Protein AF-A0A6A8MCX0-F1 (afdb_monomer_lite)

Radius of gyration: 24.56 Å; chains: 1; bounding box: 51×31×64 Å

pLDDT: mean 79.95, std 13.68, range [41.78, 96.69]

Organism: NCBI:txid2606709

Secondary structure (DSSP, 8-state):
-----EEES-GGGHHHHHHTTEEEEE-SS-EEEEESSSEEEEEEEEEEEEEETTEEEEEEEEEEE-----S-S---HHHHHHHHHHHHH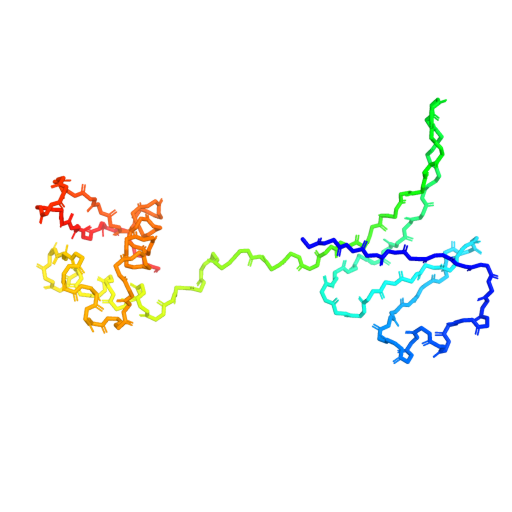S-EEHHHHHHHHT--HHHHHHHHHHHHHTTSEEEESSGGG-EEEE-S---

Foldseek 3Di:
DDWDKDKDPDPVCQVVLVVVQWDWDDPPRIIIITHVPQKFFDPDWDWDWDDDPVDIDIDIPRIGGNPPPPPPPPQDPLNVVLLVVQVVPQKADLVRSCVVVVDDSVVSVVSVVVCVVVVQWDWDDDDPPIMIGGDPDDD

InterPro domains:
  IPR036388 Winged helix-like DNA-binding domain superfamily [G3DSA:1.10.10.10] (74-133)

Structure (mmCIF, N/CA/C/O backbone):
data_AF-A0A6A8MCX0-F1
#
_entry.id   AF-A0A6A8MCX0-F1
#
loop_
_atom_site.group_PDB
_atom_site.id
_atom_site.type_symbol
_atom_site.label_atom_id
_atom_site.label_alt_id
_atom_site.label_comp_id
_atom_site.label_asym_id
_atom_site.label_entity_id
_atom_site.label_seq_id
_atom_site.pdbx_PDB_ins_code
_atom_site.Cartn_x
_atom_site.Cartn_y
_atom_site.Cartn_z
_atom_site.occupancy
_atom_site.B_iso_or_equiv
_atom_site.auth_seq_id
_atom_site.auth_comp_id
_atom_site.auth_asym_id
_atom_site.auth_atom_id
_atom_site.pdbx_PDB_model_num
ATOM 1 N N . MET A 1 1 ? 6.451 2.621 -12.564 1.00 45.50 1 MET A N 1
ATOM 2 C CA . MET A 1 1 ? 7.901 2.399 -12.727 1.00 45.50 1 MET A CA 1
ATOM 3 C C . MET A 1 1 ? 8.111 2.220 -14.214 1.00 45.50 1 MET A C 1
ATOM 5 O O . MET A 1 1 ? 7.511 1.311 -14.771 1.00 45.50 1 MET A O 1
ATOM 9 N N . GLU A 1 2 ? 8.811 3.152 -14.845 1.00 42.56 2 GLU A N 1
ATOM 10 C CA . GLU A 1 2 ? 9.117 3.124 -16.277 1.00 42.56 2 GLU A CA 1
ATOM 11 C C . GLU A 1 2 ? 10.391 2.290 -16.479 1.00 42.56 2 GLU A C 1
ATOM 13 O O . GLU A 1 2 ? 11.295 2.355 -15.644 1.00 42.56 2 GLU A O 1
ATOM 18 N N . ILE A 1 3 ? 10.432 1.441 -17.509 1.00 53.78 3 ILE A N 1
ATOM 19 C CA . ILE A 1 3 ? 11.601 0.607 -17.819 1.00 53.78 3 ILE A CA 1
ATOM 20 C C . ILE A 1 3 ? 12.168 1.092 -19.140 1.00 53.78 3 ILE A C 1
ATOM 22 O O . ILE A 1 3 ? 11.483 1.052 -20.158 1.00 53.78 3 ILE A O 1
ATOM 26 N N . SER A 1 4 ? 13.430 1.498 -19.126 1.00 56.25 4 SER A N 1
ATOM 27 C CA . SER A 1 4 ? 14.182 1.752 -20.347 1.00 56.25 4 SER A CA 1
ATOM 28 C C . SER A 1 4 ? 14.697 0.426 -20.908 1.00 56.25 4 SER A C 1
ATOM 30 O O . SER A 1 4 ? 15.425 -0.295 -20.224 1.00 56.25 4 SER A O 1
ATOM 32 N N . VAL A 1 5 ? 14.312 0.113 -22.145 1.00 59.44 5 VAL A N 1
ATOM 33 C CA . VAL A 1 5 ? 14.862 -0.998 -22.936 1.00 59.44 5 VAL A CA 1
ATOM 34 C C . VAL A 1 5 ? 15.624 -0.390 -24.109 1.00 59.44 5 VAL A C 1
ATOM 36 O O . VAL A 1 5 ? 15.108 0.506 -24.776 1.00 59.44 5 VAL A O 1
ATOM 39 N N . GLY A 1 6 ? 16.862 -0.832 -24.320 1.00 58.94 6 GLY A N 1
ATOM 40 C CA . GLY A 1 6 ? 17.734 -0.346 -25.392 1.00 58.94 6 GLY A CA 1
ATOM 41 C C . GLY A 1 6 ? 18.124 -1.467 -26.351 1.00 58.94 6 GLY A C 1
ATOM 42 O O . GLY A 1 6 ? 18.199 -2.625 -25.941 1.00 58.94 6 GLY A O 1
ATOM 43 N N . PHE A 1 7 ? 18.399 -1.102 -27.604 1.00 59.25 7 PHE A N 1
ATOM 44 C CA . PHE A 1 7 ? 18.830 -2.013 -28.666 1.00 59.25 7 PHE A CA 1
ATOM 45 C C . PHE A 1 7 ? 20.106 -1.501 -29.316 1.00 59.25 7 PHE A C 1
ATOM 47 O O . PHE A 1 7 ? 20.275 -0.294 -29.510 1.00 59.25 7 PHE A O 1
ATOM 54 N N . THR A 1 8 ? 21.005 -2.414 -29.670 1.00 59.19 8 THR A N 1
ATOM 55 C CA . THR A 1 8 ? 22.128 -2.101 -30.551 1.00 59.19 8 THR A CA 1
ATOM 56 C C . THR A 1 8 ? 22.517 -3.324 -31.367 1.00 59.19 8 THR A C 1
ATOM 58 O O . THR A 1 8 ? 22.515 -4.435 -30.854 1.00 59.19 8 THR A O 1
ATOM 61 N N . ASP A 1 9 ? 22.918 -3.102 -32.616 1.00 56.97 9 ASP A N 1
ATOM 62 C CA . ASP A 1 9 ? 23.449 -4.165 -33.485 1.00 56.97 9 ASP A CA 1
ATOM 63 C C . ASP A 1 9 ? 24.947 -4.429 -33.236 1.00 56.97 9 ASP A C 1
ATOM 65 O O . ASP A 1 9 ? 25.576 -5.236 -33.911 1.00 56.97 9 ASP A O 1
ATOM 69 N N . LYS A 1 10 ? 25.556 -3.713 -32.279 1.00 60.03 10 LYS A N 1
ATOM 70 C CA . LYS A 1 10 ? 26.981 -3.820 -31.955 1.00 60.03 10 LYS A CA 1
ATOM 71 C C . LYS A 1 10 ? 27.164 -4.611 -30.667 1.00 60.03 10 LYS A C 1
ATOM 73 O O . LYS A 1 10 ? 26.956 -4.070 -29.580 1.00 60.03 10 LYS A O 1
ATOM 78 N N . GLU A 1 11 ? 27.664 -5.839 -30.790 1.00 58.94 11 GLU A N 1
ATOM 79 C CA . GLU A 1 11 ? 28.088 -6.672 -29.651 1.00 58.94 11 GLU A CA 1
ATOM 80 C C . GLU A 1 11 ? 29.085 -5.952 -28.732 1.00 58.94 11 GLU A C 1
ATOM 82 O O . GLU A 1 11 ? 29.078 -6.170 -27.527 1.00 58.94 11 GLU A O 1
ATOM 87 N N . THR A 1 12 ? 29.865 -5.004 -29.263 1.00 56.16 12 THR A N 1
ATOM 88 C CA . THR A 1 12 ? 30.897 -4.234 -28.544 1.00 56.16 12 THR A CA 1
ATOM 89 C C . THR A 1 12 ? 30.391 -3.481 -27.302 1.00 56.16 12 THR A C 1
ATOM 91 O O . THR A 1 12 ? 31.195 -3.067 -26.474 1.00 56.16 12 THR A O 1
ATOM 94 N N . LYS A 1 13 ? 29.076 -3.274 -27.144 1.00 64.12 13 LYS A N 1
ATOM 95 C CA . LYS A 1 13 ? 28.497 -2.580 -25.978 1.00 64.12 13 LYS A CA 1
ATOM 96 C C . LYS A 1 13 ? 28.038 -3.512 -24.851 1.00 64.12 13 LYS A C 1
ATOM 98 O O . LYS A 1 13 ? 27.613 -3.006 -23.812 1.00 64.12 13 LYS A O 1
ATOM 103 N N . SER A 1 14 ? 28.103 -4.836 -25.018 1.00 64.31 14 SER A N 1
ATOM 104 C CA . SER A 1 14 ? 27.625 -5.799 -24.012 1.00 64.31 14 SER A CA 1
ATOM 105 C C . SER A 1 14 ? 28.353 -5.660 -22.673 1.00 64.31 14 SER A C 1
ATOM 107 O O . SER A 1 14 ? 27.710 -5.403 -21.656 1.00 64.31 14 SER A O 1
ATOM 109 N N . GLU A 1 15 ? 29.687 -5.689 -22.684 1.00 71.88 15 GLU A N 1
ATOM 110 C CA . GLU A 1 15 ? 30.525 -5.594 -21.479 1.00 71.88 15 GLU A CA 1
ATOM 111 C C . GLU A 1 15 ? 30.374 -4.256 -20.732 1.00 71.88 15 GLU A C 1
ATOM 113 O O . GLU A 1 15 ? 30.508 -4.173 -19.506 1.00 71.88 15 GLU A O 1
ATOM 118 N N . GLU A 1 16 ? 30.107 -3.171 -21.463 1.00 77.94 16 GLU A N 1
ATOM 119 C CA . GLU A 1 16 ? 29.879 -1.848 -20.878 1.00 77.94 16 GLU A CA 1
ATOM 120 C C . GLU A 1 16 ? 28.525 -1.792 -20.156 1.00 77.94 16 GLU A C 1
ATOM 122 O O . GLU A 1 16 ? 28.410 -1.247 -19.054 1.00 77.94 16 GLU A O 1
ATOM 127 N N . MET A 1 17 ? 27.493 -2.374 -20.768 1.00 75.19 17 MET A N 1
ATOM 128 C CA . MET A 1 17 ? 26.143 -2.405 -20.210 1.00 75.19 17 MET A CA 1
ATOM 129 C C . MET A 1 17 ? 26.049 -3.353 -19.011 1.00 75.19 17 MET A C 1
ATOM 131 O O . MET A 1 17 ? 25.397 -3.015 -18.020 1.00 75.19 17 MET A O 1
ATOM 135 N N . GLU A 1 18 ? 26.775 -4.470 -19.035 1.00 78.38 18 GLU A N 1
ATOM 136 C CA . GLU A 1 18 ? 26.929 -5.355 -17.876 1.00 78.38 18 GLU A CA 1
ATOM 137 C C . GLU A 1 18 ? 27.541 -4.623 -16.678 1.00 78.38 18 GLU A C 1
ATOM 139 O O . GLU A 1 18 ? 26.996 -4.683 -15.572 1.00 78.38 18 GLU A O 1
ATOM 144 N N . ARG A 1 19 ? 28.604 -3.831 -16.893 1.00 82.00 19 ARG A N 1
ATOM 145 C CA . ARG A 1 19 ? 29.195 -2.985 -15.836 1.00 82.00 19 ARG A CA 1
ATOM 146 C C . ARG A 1 19 ? 28.213 -1.958 -15.274 1.00 82.00 19 ARG A C 1
ATOM 148 O O . ARG A 1 19 ? 28.279 -1.629 -14.091 1.00 82.00 19 ARG A O 1
ATOM 155 N N . LYS A 1 20 ? 27.278 -1.476 -16.094 1.00 80.69 20 LYS A N 1
ATOM 156 C CA . LYS A 1 20 ? 26.184 -0.577 -15.684 1.00 80.69 20 LYS A CA 1
ATOM 157 C C . LYS A 1 20 ? 25.016 -1.309 -15.007 1.00 80.69 20 LYS A C 1
ATOM 159 O O . LYS A 1 20 ? 24.057 -0.663 -14.587 1.00 80.69 20 LYS A O 1
ATOM 164 N N . GLY A 1 21 ? 25.090 -2.633 -14.867 1.00 81.50 21 GLY A N 1
ATOM 165 C CA . GLY A 1 21 ? 24.083 -3.453 -14.200 1.00 81.50 21 GLY A CA 1
ATOM 166 C C . GLY A 1 21 ? 22.908 -3.847 -15.092 1.00 81.50 21 GLY A C 1
ATOM 167 O O . GLY A 1 21 ? 21.821 -4.112 -14.569 1.00 81.50 21 GLY A O 1
ATOM 168 N N . TYR A 1 22 ? 23.099 -3.877 -16.409 1.00 82.25 22 TYR A N 1
ATOM 169 C CA . TYR A 1 22 ? 22.129 -4.398 -17.368 1.00 82.25 22 TYR A CA 1
ATOM 170 C C . TYR A 1 22 ? 22.433 -5.861 -17.696 1.00 82.25 22 TYR A C 1
ATOM 172 O 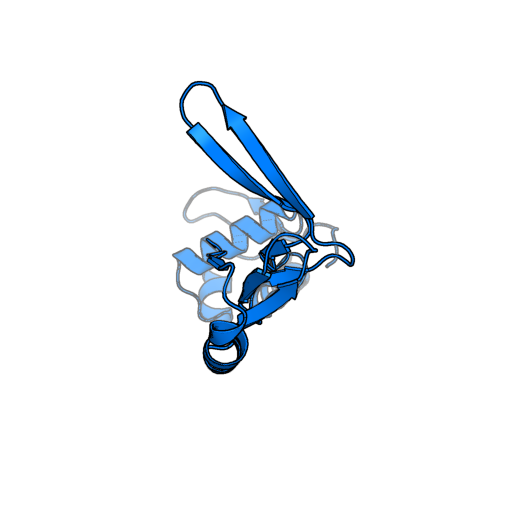O . TYR A 1 22 ? 23.584 -6.280 -17.733 1.00 82.25 22 TYR A O 1
ATOM 180 N N . LEU A 1 23 ? 21.378 -6.632 -17.925 1.00 82.38 23 LEU A N 1
ATOM 181 C CA . LEU A 1 23 ? 21.430 -7.951 -18.537 1.00 82.38 23 LEU A CA 1
ATOM 182 C C . LEU A 1 23 ? 21.083 -7.809 -20.015 1.00 82.38 23 LEU A C 1
ATOM 184 O O . LEU A 1 23 ? 20.423 -6.841 -20.410 1.00 82.38 23 LEU A O 1
ATOM 188 N N . TRP A 1 24 ? 21.511 -8.776 -20.816 1.00 82.12 24 TRP A N 1
ATOM 189 C CA . TRP A 1 24 ? 21.232 -8.776 -22.240 1.00 82.12 24 TRP A CA 1
ATOM 190 C C . TRP A 1 24 ? 20.944 -10.173 -22.775 1.00 82.12 24 TRP A C 1
ATOM 192 O O . TRP A 1 24 ? 21.303 -11.178 -22.162 1.00 82.12 24 TRP A O 1
ATOM 202 N N . MET A 1 25 ? 20.269 -10.221 -23.922 1.00 80.56 25 MET A N 1
ATOM 203 C CA . MET A 1 25 ? 20.023 -11.450 -24.671 1.00 80.56 25 MET A CA 1
ATOM 204 C C . MET A 1 25 ? 20.050 -11.170 -26.168 1.00 80.56 25 MET A C 1
ATOM 206 O O . MET A 1 25 ? 19.533 -10.148 -26.625 1.00 80.56 25 MET A O 1
ATOM 210 N N . ASN A 1 26 ? 20.636 -12.098 -26.921 1.00 79.69 26 ASN A N 1
ATOM 211 C CA . ASN A 1 26 ? 20.576 -12.100 -28.373 1.00 79.69 26 ASN A CA 1
ATOM 212 C C . ASN A 1 26 ? 19.300 -12.830 -28.829 1.00 79.69 26 ASN A C 1
ATOM 214 O O . ASN A 1 26 ? 19.059 -13.968 -28.432 1.00 79.69 26 ASN A O 1
ATOM 218 N N . THR A 1 27 ? 18.478 -12.155 -29.630 1.00 71.06 27 THR A N 1
ATOM 219 C CA . THR A 1 27 ? 17.222 -12.690 -30.192 1.00 71.06 27 THR A CA 1
ATOM 220 C C . THR A 1 27 ? 17.373 -13.203 -31.630 1.00 71.06 27 THR A C 1
ATOM 222 O O . THR A 1 27 ? 16.379 -13.515 -32.274 1.00 71.06 27 THR A O 1
ATOM 225 N N . GLY A 1 28 ? 18.607 -13.306 -32.129 1.00 73.62 28 GLY A N 1
ATOM 226 C CA . GLY A 1 28 ? 18.949 -13.616 -33.516 1.00 73.62 28 GLY A CA 1
ATOM 227 C C . GLY A 1 28 ? 19.231 -12.337 -34.296 1.00 73.62 28 GLY A C 1
ATOM 228 O O . GLY A 1 28 ? 20.367 -12.099 -34.695 1.00 73.62 28 GLY A O 1
ATOM 229 N N . ASP A 1 29 ? 18.212 -11.487 -34.427 1.00 67.44 29 ASP A N 1
ATOM 230 C CA . ASP A 1 29 ? 18.303 -10.254 -35.219 1.00 67.44 29 ASP A CA 1
ATOM 231 C C . ASP A 1 29 ? 18.768 -9.040 -34.398 1.00 67.44 29 ASP A C 1
ATOM 233 O O . ASP A 1 29 ? 19.310 -8.083 -34.948 1.00 67.44 29 ASP A O 1
ATOM 237 N N . HIS A 1 30 ? 18.579 -9.067 -33.071 1.00 69.88 30 HIS A N 1
ATOM 238 C CA . HIS A 1 30 ? 18.865 -7.927 -32.194 1.00 69.88 30 HIS A CA 1
ATOM 239 C C . HIS A 1 30 ? 19.408 -8.334 -30.817 1.00 69.88 30 HIS A C 1
ATOM 241 O O . HIS A 1 30 ? 18.992 -9.344 -30.232 1.00 69.88 30 HIS A O 1
ATOM 247 N N . LEU A 1 31 ? 20.265 -7.477 -30.248 1.00 75.88 31 LEU A N 1
ATOM 248 C CA . LEU A 1 31 ? 20.655 -7.519 -28.835 1.00 75.88 31 LEU A CA 1
ATOM 249 C C . LEU A 1 31 ? 19.702 -6.658 -28.001 1.00 75.88 31 LEU A C 1
ATOM 251 O O . LEU A 1 31 ? 19.589 -5.447 -28.211 1.00 75.88 31 LEU A O 1
ATOM 255 N N . VAL A 1 32 ? 19.040 -7.286 -27.030 1.00 80.06 32 VAL A N 1
ATOM 256 C CA . VAL A 1 32 ? 18.084 -6.636 -26.123 1.00 80.06 32 VAL A CA 1
ATOM 257 C C . VAL A 1 32 ? 18.726 -6.445 -24.759 1.00 80.06 32 VAL A C 1
ATOM 259 O O . VAL A 1 32 ? 19.193 -7.421 -24.182 1.00 80.06 32 VAL A O 1
ATOM 262 N N . TYR A 1 33 ? 18.697 -5.222 -24.219 1.00 83.19 33 TYR A N 1
ATOM 263 C CA . TYR A 1 33 ? 19.249 -4.893 -22.898 1.00 83.19 33 TYR A CA 1
ATOM 264 C C . TYR A 1 33 ? 18.158 -4.458 -21.919 1.00 83.19 33 TYR A C 1
ATOM 266 O O . TYR A 1 33 ? 17.305 -3.635 -22.257 1.00 83.19 33 TYR A O 1
ATOM 274 N N . TRP A 1 34 ? 18.219 -4.933 -20.674 1.00 85.25 34 TRP A N 1
ATOM 275 C CA . TRP A 1 34 ? 17.315 -4.514 -19.596 1.00 85.25 34 TRP A CA 1
ATOM 276 C C . TRP A 1 34 ? 18.034 -4.460 -18.242 1.00 85.25 34 TRP A C 1
ATOM 278 O O . TRP A 1 34 ? 19.040 -5.139 -18.047 1.00 85.25 34 TRP A O 1
ATOM 288 N N . PRO A 1 35 ? 17.557 -3.669 -17.269 1.00 84.31 35 PRO A N 1
ATOM 289 C CA . PRO A 1 35 ? 18.216 -3.585 -15.971 1.00 84.31 35 PRO A CA 1
ATOM 290 C C . PRO A 1 35 ? 18.107 -4.908 -15.196 1.00 84.31 35 PRO A C 1
ATOM 292 O O . PRO A 1 35 ? 17.032 -5.496 -15.083 1.00 84.31 35 PRO A O 1
ATOM 295 N N . SER A 1 36 ? 19.211 -5.344 -14.582 1.00 81.31 36 SER A N 1
ATOM 296 C CA . SER A 1 36 ? 19.278 -6.567 -13.755 1.00 81.31 36 SER A CA 1
ATOM 297 C C . SER A 1 36 ? 18.365 -6.535 -12.524 1.00 81.31 36 SER A C 1
ATOM 299 O O . SER A 1 36 ? 18.019 -7.572 -11.955 1.00 81.31 36 SER A O 1
ATOM 301 N N . LYS A 1 37 ? 17.962 -5.337 -12.085 1.00 80.38 37 LYS A N 1
ATOM 302 C CA . LYS A 1 37 ? 17.112 -5.111 -10.913 1.00 80.38 37 LYS A CA 1
ATOM 303 C C . LYS A 1 37 ? 15.779 -4.504 -11.326 1.00 80.38 37 LYS A C 1
ATOM 305 O O . LYS A 1 37 ? 15.710 -3.642 -12.191 1.00 80.38 37 LYS A O 1
ATOM 310 N N . GLY A 1 38 ? 14.718 -4.895 -10.620 1.00 75.94 38 GLY A N 1
ATOM 311 C CA . GLY A 1 38 ? 13.391 -4.301 -10.814 1.00 75.94 38 GLY A CA 1
ATOM 312 C C . GLY A 1 38 ? 12.648 -4.814 -12.048 1.00 75.94 38 GLY A C 1
ATOM 313 O O . GLY A 1 38 ? 11.641 -4.224 -12.424 1.00 75.94 38 GLY A O 1
ATOM 314 N N . VAL A 1 39 ? 13.099 -5.927 -12.629 1.00 81.56 39 VAL A N 1
ATOM 315 C CA . VAL A 1 39 ? 12.520 -6.572 -13.812 1.00 81.56 39 VAL A CA 1
ATOM 316 C C . VAL A 1 39 ? 12.305 -8.063 -13.529 1.00 81.56 39 VAL A C 1
ATOM 318 O O . VAL A 1 39 ? 13.019 -8.657 -12.720 1.00 81.56 39 VAL A O 1
ATOM 321 N N . VAL A 1 40 ? 11.275 -8.646 -14.138 1.00 82.38 40 VAL A N 1
ATOM 322 C CA . VAL A 1 40 ? 11.022 -10.090 -14.197 1.00 82.38 40 VAL A CA 1
ATOM 323 C C . VAL A 1 40 ? 11.036 -10.488 -15.663 1.00 82.38 40 VAL A C 1
ATOM 325 O O . VAL A 1 40 ? 10.348 -9.866 -16.475 1.00 82.38 40 VAL A O 1
ATOM 328 N N . THR A 1 41 ? 11.817 -11.512 -15.983 1.00 82.44 41 THR A N 1
ATOM 329 C CA . THR A 1 41 ? 11.930 -12.058 -17.333 1.00 82.44 41 THR A CA 1
ATOM 330 C C . THR A 1 41 ? 11.199 -13.393 -17.430 1.00 82.44 41 THR A C 1
ATOM 332 O O . THR A 1 41 ? 11.230 -14.205 -16.503 1.00 82.44 41 THR A O 1
ATOM 335 N N . GLU A 1 42 ? 10.518 -13.611 -18.546 1.00 80.44 42 GLU A N 1
ATOM 336 C CA . GLU A 1 42 ? 9.988 -14.915 -18.945 1.00 80.44 42 GLU A CA 1
ATOM 337 C C . GLU A 1 42 ? 11.098 -15.734 -19.628 1.00 80.44 42 GLU A C 1
ATOM 339 O O . GLU A 1 42 ? 12.177 -15.214 -19.908 1.00 80.44 42 GLU A O 1
ATOM 344 N N . LYS A 1 43 ? 10.868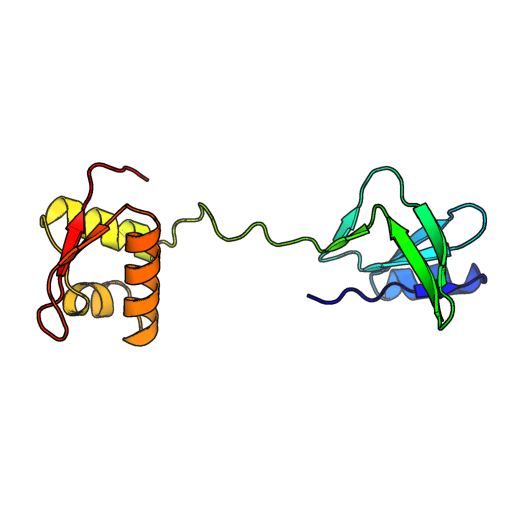 -17.036 -19.851 1.00 73.06 43 LYS A N 1
ATOM 345 C CA . LYS A 1 43 ? 11.872 -17.920 -20.477 1.00 73.06 43 LYS A CA 1
ATOM 346 C C . LYS A 1 43 ? 12.184 -17.540 -21.925 1.00 73.06 43 LYS A C 1
ATOM 348 O O . LYS A 1 43 ? 13.260 -17.864 -22.409 1.00 73.06 43 LYS A O 1
ATOM 353 N N . GLU A 1 44 ? 11.244 -16.881 -22.591 1.00 79.88 44 GLU A N 1
ATOM 354 C CA . GLU A 1 44 ? 11.355 -16.474 -23.983 1.00 79.88 44 GLU A CA 1
ATOM 355 C C . GLU A 1 44 ? 11.101 -14.967 -24.074 1.00 79.88 44 GLU A C 1
ATOM 357 O O . GLU A 1 44 ? 10.075 -14.468 -23.604 1.00 79.88 44 GLU A O 1
ATOM 362 N N . ILE A 1 45 ? 12.063 -14.237 -24.638 1.00 80.31 45 ILE A N 1
ATOM 363 C CA . ILE A 1 45 ? 11.959 -12.797 -24.891 1.00 80.31 45 ILE A CA 1
ATOM 364 C C . ILE A 1 45 ? 11.866 -12.617 -26.403 1.00 80.31 45 ILE A C 1
ATOM 366 O O . ILE A 1 45 ? 12.703 -13.129 -27.141 1.00 80.31 45 ILE A O 1
ATOM 370 N N . GLN A 1 46 ? 10.848 -11.885 -26.854 1.00 78.94 46 GLN A N 1
ATOM 371 C CA . GLN A 1 46 ? 10.565 -11.669 -28.274 1.00 78.94 46 GLN A CA 1
ATOM 372 C C . GLN A 1 46 ? 10.504 -10.177 -28.581 1.00 78.94 46 GLN A C 1
ATOM 374 O O . GLN A 1 46 ? 9.910 -9.406 -27.822 1.00 78.94 46 GLN A O 1
ATOM 379 N N . VAL A 1 47 ? 11.060 -9.780 -29.721 1.00 78.44 47 VAL A N 1
ATOM 380 C CA . VAL A 1 47 ? 11.020 -8.406 -30.228 1.00 78.44 47 VAL A CA 1
ATOM 381 C C . VAL A 1 47 ? 10.138 -8.401 -31.466 1.00 78.44 47 VAL A C 1
ATOM 383 O O . VAL A 1 47 ? 10.453 -9.053 -32.452 1.00 78.44 47 VAL A O 1
ATOM 386 N N . ASN A 1 48 ? 9.009 -7.699 -31.405 1.00 79.62 48 ASN A N 1
ATOM 387 C CA . ASN A 1 48 ? 8.093 -7.572 -32.535 1.00 79.62 48 ASN A CA 1
ATOM 388 C C . ASN A 1 48 ? 8.173 -6.162 -33.100 1.00 79.62 48 ASN A C 1
ATOM 390 O O . ASN A 1 48 ? 8.144 -5.199 -32.336 1.00 79.62 48 ASN A O 1
ATOM 394 N N . TYR A 1 49 ? 8.214 -6.037 -34.421 1.00 74.88 49 TYR A N 1
ATOM 395 C CA . TYR A 1 49 ? 8.102 -4.746 -35.084 1.00 74.88 49 TYR A CA 1
ATOM 396 C C . TYR A 1 49 ? 6.635 -4.475 -35.426 1.00 74.88 49 TYR A C 1
ATOM 398 O O . TYR A 1 49 ? 6.006 -5.240 -36.154 1.00 74.88 49 TYR A O 1
ATOM 406 N N . GLU A 1 50 ? 6.072 -3.400 -34.883 1.00 78.94 50 GLU A N 1
ATOM 407 C CA . GLU A 1 50 ? 4.718 -2.948 -35.186 1.00 78.94 50 GLU A CA 1
ATOM 408 C C . GLU A 1 50 ? 4.780 -1.673 -36.025 1.00 78.94 50 GLU A C 1
ATOM 410 O O . GLU A 1 50 ? 5.251 -0.628 -35.569 1.00 78.94 50 GLU A O 1
ATOM 415 N N . ILE A 1 51 ? 4.251 -1.746 -37.246 1.00 75.62 51 ILE A N 1
ATOM 416 C CA . ILE A 1 51 ? 4.081 -0.584 -38.118 1.00 75.62 51 ILE A CA 1
ATOM 417 C C . ILE A 1 51 ? 2.661 -0.057 -37.928 1.00 75.62 51 ILE A C 1
ATOM 419 O O . ILE A 1 51 ? 1.686 -0.743 -38.233 1.00 75.62 51 ILE A O 1
ATOM 423 N N . LYS A 1 52 ? 2.540 1.171 -37.425 1.00 77.44 52 LYS A N 1
ATOM 424 C CA . LYS A 1 52 ? 1.282 1.925 -37.350 1.00 77.44 52 LYS A CA 1
ATOM 425 C C . LYS A 1 52 ? 1.353 3.079 -38.353 1.00 77.44 52 LYS A C 1
ATOM 427 O O . LYS A 1 52 ? 2.452 3.574 -38.602 1.00 77.44 52 LYS A O 1
ATOM 432 N N . PRO A 1 53 ? 0.219 3.560 -38.901 1.00 78.81 53 PRO A N 1
ATOM 433 C CA . PRO A 1 53 ? 0.228 4.575 -39.963 1.00 78.81 53 PRO A CA 1
ATOM 434 C C . PRO A 1 53 ? 0.995 5.863 -39.618 1.00 78.81 53 PRO A C 1
ATOM 436 O O . PRO A 1 53 ? 1.437 6.573 -40.512 1.00 78.81 53 PRO A O 1
ATOM 439 N N . TRP A 1 54 ? 1.166 6.157 -38.327 1.00 76.56 54 TRP A N 1
ATOM 440 C CA . TRP A 1 54 ? 1.869 7.334 -37.814 1.00 76.56 54 TRP A CA 1
ATOM 441 C C . TRP A 1 54 ? 3.129 7.010 -36.994 1.00 76.56 54 TRP A C 1
ATOM 443 O O . TRP A 1 54 ? 3.759 7.930 -36.478 1.00 76.56 54 TRP A O 1
ATOM 453 N N . LEU A 1 55 ? 3.487 5.733 -36.809 1.00 65.38 55 LEU A N 1
ATOM 454 C CA . LEU A 1 55 ? 4.633 5.344 -35.984 1.00 65.38 55 LEU A CA 1
ATOM 455 C C . LEU A 1 55 ? 5.068 3.902 -36.255 1.00 65.38 55 LEU A C 1
ATOM 457 O O . LEU A 1 55 ? 4.269 2.978 -36.116 1.00 65.38 55 LEU A O 1
ATOM 461 N N . SER A 1 56 ? 6.357 3.696 -36.498 1.00 68.50 56 SER A N 1
ATOM 462 C CA . SER A 1 56 ? 6.968 2.375 -36.353 1.00 68.50 56 SER A CA 1
ATOM 463 C C . SER A 1 56 ? 7.509 2.219 -34.935 1.00 68.50 56 SER A C 1
ATOM 465 O O . SER A 1 56 ? 8.278 3.056 -34.463 1.00 68.50 56 SER A O 1
ATOM 467 N N . THR A 1 57 ? 7.094 1.167 -34.235 1.00 74.69 57 THR A N 1
ATOM 468 C CA . THR A 1 57 ? 7.527 0.880 -32.864 1.00 74.69 57 THR A CA 1
ATOM 469 C C . THR A 1 57 ? 7.953 -0.575 -32.734 1.00 74.69 57 THR A C 1
ATOM 471 O O . THR A 1 57 ? 7.508 -1.435 -33.488 1.00 74.69 57 THR A O 1
ATOM 474 N N . PHE A 1 58 ? 8.822 -0.859 -31.773 1.00 71.62 58 PHE A N 1
ATOM 475 C CA . PHE A 1 58 ? 9.187 -2.218 -31.401 1.00 71.62 58 PHE A CA 1
ATOM 476 C C . PHE A 1 58 ? 8.536 -2.553 -30.059 1.00 71.62 58 PHE A C 1
ATOM 478 O O . PHE A 1 58 ? 8.520 -1.746 -29.129 1.00 71.62 58 PHE A O 1
ATOM 485 N N . VAL A 1 59 ? 7.999 -3.762 -29.948 1.00 75.62 59 VAL A N 1
ATOM 486 C CA . VAL A 1 59 ? 7.362 -4.268 -28.734 1.00 75.62 59 VAL A CA 1
ATOM 487 C C . VAL A 1 59 ? 8.159 -5.454 -28.223 1.00 75.62 59 VAL A C 1
ATOM 489 O O . VAL A 1 59 ? 8.240 -6.495 -28.879 1.00 75.62 59 VAL A O 1
ATOM 492 N N . VAL A 1 60 ? 8.714 -5.302 -27.021 1.00 79.75 60 VAL A N 1
ATOM 493 C CA . VAL A 1 60 ? 9.429 -6.375 -26.325 1.00 79.75 60 VAL A CA 1
ATOM 494 C C . VAL A 1 60 ? 8.466 -7.133 -25.436 1.00 79.75 60 VAL A C 1
ATOM 496 O O . VAL A 1 60 ? 7.880 -6.571 -24.509 1.00 79.75 60 VAL A O 1
ATOM 499 N N . LYS A 1 61 ? 8.309 -8.423 -25.712 1.00 82.50 61 LYS A N 1
ATOM 500 C CA . LYS A 1 61 ? 7.559 -9.364 -24.881 1.00 82.50 61 LYS A CA 1
ATOM 501 C C . LYS A 1 61 ? 8.525 -10.174 -24.023 1.00 82.50 61 LYS A C 1
ATOM 503 O O . LYS A 1 61 ? 9.680 -10.364 -24.387 1.00 82.50 61 LYS A O 1
ATOM 508 N N . GLY A 1 62 ? 8.050 -10.630 -22.868 1.00 82.25 62 GLY A N 1
ATOM 509 C CA . GLY A 1 62 ? 8.838 -11.441 -21.936 1.00 82.25 62 GLY A CA 1
ATOM 510 C C . GLY A 1 62 ? 9.691 -10.645 -20.943 1.00 82.25 62 GLY A C 1
ATOM 511 O O . GLY A 1 62 ? 10.234 -11.237 -20.019 1.00 82.25 62 GLY A O 1
ATOM 512 N N . ILE A 1 63 ? 9.760 -9.314 -21.051 1.00 84.50 63 ILE A N 1
ATOM 513 C CA . ILE A 1 63 ? 10.393 -8.440 -20.051 1.00 84.50 63 ILE A CA 1
ATOM 514 C C . ILE A 1 63 ? 9.311 -7.590 -19.397 1.00 84.50 63 ILE A C 1
ATOM 516 O O . ILE A 1 63 ? 8.636 -6.802 -20.055 1.00 84.50 63 ILE A O 1
ATOM 520 N N . LYS A 1 64 ? 9.131 -7.742 -18.086 1.00 82.75 64 LYS A N 1
ATOM 521 C CA . LYS A 1 64 ? 8.113 -7.011 -17.325 1.00 82.75 64 LYS A CA 1
ATOM 522 C C . LYS A 1 64 ? 8.755 -6.293 -16.150 1.00 82.75 64 LYS A C 1
ATOM 524 O O . LYS A 1 64 ? 9.713 -6.814 -15.575 1.00 82.75 64 LYS A O 1
ATOM 529 N N . PRO A 1 65 ? 8.223 -5.136 -15.718 1.00 77.69 65 PRO A N 1
ATOM 530 C CA . PRO A 1 65 ? 8.659 -4.576 -14.452 1.00 77.69 65 PRO A CA 1
ATOM 531 C C . PRO A 1 65 ? 8.408 -5.631 -13.390 1.00 77.69 65 PRO A C 1
ATOM 533 O O . PRO A 1 65 ? 7.359 -6.281 -13.379 1.00 77.69 65 PRO A O 1
ATOM 536 N N . LYS A 1 66 ? 9.358 -5.786 -12.472 1.00 75.56 66 LYS A N 1
ATOM 537 C CA . LYS A 1 66 ? 9.096 -6.436 -11.200 1.00 75.56 66 LYS A CA 1
ATOM 538 C C . LYS A 1 66 ? 8.129 -5.527 -10.475 1.00 75.56 66 LYS A C 1
ATOM 540 O O . LYS A 1 66 ? 8.511 -4.684 -9.664 1.00 75.56 66 LYS A O 1
ATOM 545 N N . VAL A 1 67 ? 6.856 -5.694 -10.810 1.00 65.69 67 VAL A N 1
ATOM 546 C CA . VAL A 1 67 ? 5.760 -5.182 -10.024 1.00 65.69 67 VAL A CA 1
ATOM 547 C C . VAL A 1 67 ? 6.048 -5.741 -8.646 1.00 65.69 67 VAL A C 1
ATOM 549 O O . VAL A 1 67 ? 6.087 -6.961 -8.452 1.00 65.69 67 VAL A O 1
ATOM 552 N N . ARG A 1 68 ? 6.349 -4.858 -7.688 1.00 55.78 68 ARG A N 1
ATOM 553 C CA . ARG A 1 68 ? 6.194 -5.234 -6.292 1.00 55.78 68 ARG A CA 1
ATOM 554 C C . ARG A 1 68 ? 4.740 -5.649 -6.241 1.00 55.78 68 ARG A C 1
ATOM 556 O O . ARG A 1 68 ? 3.885 -4.771 -6.335 1.00 55.78 68 ARG A O 1
ATOM 563 N N . LYS A 1 69 ? 4.462 -6.966 -6.226 1.00 54.25 69 LYS A N 1
ATOM 564 C CA . LYS A 1 69 ? 3.134 -7.465 -5.873 1.00 54.25 69 LYS A CA 1
ATOM 565 C C . LYS A 1 69 ? 2.769 -6.599 -4.688 1.00 54.25 69 LYS A C 1
ATOM 567 O O . LYS A 1 69 ? 3.588 -6.508 -3.767 1.00 54.25 69 LYS A O 1
ATOM 572 N N . ASN A 1 70 ? 1.689 -5.833 -4.816 1.00 44.69 70 ASN A N 1
ATOM 573 C CA . ASN A 1 70 ? 1.260 -4.921 -3.772 1.00 44.69 70 ASN A CA 1
ATOM 574 C C . ASN A 1 70 ? 1.487 -5.602 -2.427 1.00 44.69 70 ASN A C 1
ATOM 576 O O . ASN A 1 70 ? 1.288 -6.815 -2.336 1.00 44.69 70 ASN A O 1
ATOM 580 N N . GLN A 1 71 ? 1.940 -4.828 -1.442 1.00 47.38 71 GLN A N 1
ATOM 581 C CA . GLN A 1 71 ? 1.920 -5.142 -0.014 1.00 47.38 71 GLN A CA 1
ATOM 582 C C . GLN A 1 71 ? 0.506 -5.590 0.400 1.00 47.38 71 GLN A C 1
ATOM 584 O O . GLN A 1 71 ? -0.248 -4.883 1.053 1.00 47.38 71 GLN A O 1
ATOM 589 N N . GLY A 1 72 ? 0.109 -6.753 -0.076 1.00 41.78 72 GLY A N 1
ATOM 590 C CA . GLY A 1 72 ? -1.189 -7.366 0.005 1.00 41.78 72 GLY A CA 1
ATOM 591 C C . GLY A 1 72 ? -0.900 -8.685 0.671 1.00 41.78 72 GLY A C 1
ATOM 592 O O . GLY A 1 72 ? -0.693 -9.680 -0.015 1.00 41.78 72 GLY A O 1
ATOM 593 N N . ARG A 1 73 ? -0.821 -8.607 2.006 1.00 47.25 73 ARG A N 1
ATOM 594 C CA . ARG A 1 73 ? -0.555 -9.654 3.015 1.00 47.25 73 ARG A CA 1
ATOM 595 C C . ARG A 1 73 ? 0.742 -9.551 3.811 1.00 47.25 73 ARG A C 1
ATOM 597 O O . ARG A 1 73 ? 0.904 -10.342 4.732 1.00 47.25 73 ARG A O 1
ATOM 604 N N . ASP A 1 74 ? 1.573 -8.532 3.609 1.00 48.44 74 ASP A N 1
ATOM 605 C CA . ASP A 1 74 ? 2.450 -8.098 4.704 1.00 48.44 74 ASP A CA 1
ATOM 606 C C . ASP A 1 74 ? 1.677 -7.106 5.556 1.00 48.44 74 ASP A C 1
ATOM 608 O O . ASP A 1 74 ? 1.715 -5.893 5.358 1.00 48.44 74 ASP A O 1
ATOM 612 N N . TYR A 1 75 ? 0.895 -7.651 6.482 1.00 59.56 75 TYR A N 1
ATOM 613 C CA . TYR A 1 75 ? 0.281 -6.859 7.530 1.00 59.56 75 TYR A CA 1
ATOM 614 C C . TYR A 1 75 ? 1.389 -6.107 8.264 1.00 59.56 75 TYR A C 1
ATOM 616 O O . TYR A 1 75 ? 2.194 -6.723 8.972 1.00 59.56 75 TYR A O 1
ATOM 624 N N . THR A 1 76 ? 1.425 -4.784 8.094 1.00 77.19 76 THR A N 1
ATOM 625 C CA . THR A 1 76 ? 2.320 -3.906 8.845 1.00 77.19 76 THR A CA 1
ATOM 626 C C . THR A 1 76 ? 2.162 -4.210 10.334 1.00 77.19 76 THR A C 1
ATOM 628 O O . THR A 1 76 ? 1.061 -4.516 10.806 1.00 77.19 76 THR A O 1
ATOM 631 N N . ARG A 1 77 ? 3.261 -4.165 11.093 1.00 85.31 77 ARG A N 1
ATOM 632 C CA . ARG A 1 77 ? 3.265 -4.426 12.543 1.00 85.31 77 ARG A CA 1
ATOM 633 C C . ARG A 1 77 ? 2.180 -3.611 13.259 1.00 85.31 77 ARG A C 1
ATOM 635 O O . ARG A 1 77 ? 1.527 -4.106 14.174 1.00 85.31 77 ARG A O 1
ATOM 642 N N . GLU A 1 78 ? 1.952 -2.395 12.779 1.00 89.38 78 GLU A N 1
ATOM 643 C CA . GLU A 1 78 ? 0.916 -1.461 13.199 1.00 89.38 78 GLU A CA 1
ATOM 644 C C . GLU A 1 78 ? -0.490 -2.024 12.966 1.00 89.38 78 GLU A C 1
ATOM 646 O O . GLU A 1 78 ? -1.297 -2.024 13.888 1.00 89.38 78 GLU A O 1
ATOM 651 N N . MET A 1 79 ? -0.784 -2.572 11.782 1.00 90.50 79 MET A N 1
ATOM 652 C CA . MET A 1 79 ? -2.084 -3.186 11.482 1.00 90.50 79 MET A CA 1
ATOM 653 C C . MET A 1 79 ? -2.376 -4.368 12.409 1.00 90.50 79 MET A C 1
ATOM 655 O O . MET A 1 79 ? -3.471 -4.449 12.965 1.00 90.50 79 MET A O 1
ATOM 659 N N . LYS A 1 80 ? -1.393 -5.254 12.630 1.00 91.12 80 LYS A N 1
ATOM 660 C CA . LYS A 1 80 ? -1.547 -6.372 13.577 1.00 91.12 80 LYS A CA 1
ATOM 661 C C . LYS A 1 80 ? -1.839 -5.864 14.990 1.00 91.12 80 LYS A C 1
ATOM 663 O O . LYS A 1 80 ? -2.743 -6.375 15.643 1.00 91.12 80 LYS A O 1
ATOM 668 N N . ALA A 1 81 ? -1.116 -4.838 15.442 1.00 92.44 81 ALA A N 1
ATOM 669 C CA . ALA A 1 81 ? -1.329 -4.233 16.754 1.00 92.44 81 ALA A CA 1
ATOM 670 C C . ALA A 1 81 ? -2.720 -3.587 16.884 1.00 92.44 81 ALA A C 1
ATOM 672 O O . ALA A 1 81 ? -3.381 -3.769 17.904 1.00 92.44 81 ALA A O 1
ATOM 673 N N . ILE A 1 82 ? -3.193 -2.882 15.850 1.00 93.94 82 ILE A N 1
ATOM 674 C CA . ILE A 1 82 ? -4.535 -2.278 15.815 1.00 93.94 82 ILE A CA 1
ATOM 675 C C . ILE A 1 82 ? -5.615 -3.355 15.909 1.00 93.94 82 ILE A C 1
ATOM 677 O O . ILE A 1 82 ? -6.537 -3.219 16.708 1.00 93.94 82 ILE A O 1
ATOM 681 N N . LEU A 1 83 ? -5.492 -4.435 15.136 1.00 93.19 83 LEU A N 1
ATOM 682 C CA . LEU A 1 83 ? -6.481 -5.514 15.124 1.00 93.19 83 LEU A CA 1
ATOM 683 C C . LEU A 1 83 ? -6.508 -6.280 16.451 1.00 93.19 83 LEU A C 1
ATOM 685 O O . LEU A 1 83 ? -7.584 -6.547 16.976 1.00 93.19 83 LEU A O 1
ATOM 689 N N . GLN A 1 84 ? -5.348 -6.542 17.057 1.00 92.69 84 GLN A N 1
ATOM 690 C CA . GLN A 1 84 ? -5.282 -7.123 18.402 1.00 92.69 84 GLN A CA 1
ATOM 691 C C . GLN A 1 84 ? -5.887 -6.199 19.464 1.00 92.69 84 GLN A C 1
ATOM 693 O O . GLN A 1 84 ? -6.585 -6.666 20.364 1.00 92.69 84 GLN A O 1
ATOM 698 N N . LEU A 1 85 ? -5.638 -4.889 19.373 1.00 94.06 85 LEU A N 1
ATOM 699 C CA . LEU A 1 85 ? -6.242 -3.913 20.276 1.00 94.06 85 LEU A CA 1
ATOM 700 C C . LEU A 1 85 ? -7.769 -3.898 20.126 1.00 94.06 85 LEU A C 1
ATOM 702 O O . LEU A 1 85 ? -8.469 -3.901 21.137 1.00 94.06 85 LEU A O 1
ATOM 706 N N . ALA A 1 86 ? -8.269 -3.918 18.887 1.00 94.56 86 ALA A N 1
ATOM 707 C CA . ALA A 1 86 ? -9.695 -3.947 18.579 1.00 94.56 86 ALA A CA 1
ATOM 708 C C . ALA A 1 86 ? -10.363 -5.202 19.136 1.00 94.56 86 ALA A C 1
ATOM 710 O O . ALA A 1 86 ? -11.351 -5.095 19.852 1.00 94.56 86 ALA A O 1
ATOM 711 N N . GLN A 1 87 ? -9.766 -6.373 18.910 1.00 92.56 87 GLN A N 1
ATOM 712 C CA . GLN A 1 87 ? -10.254 -7.645 19.445 1.00 92.56 87 GLN A CA 1
ATOM 713 C C . GLN A 1 87 ? -10.300 -7.659 20.978 1.00 92.56 87 GLN A C 1
ATOM 715 O O . GLN A 1 87 ? -11.244 -8.183 21.556 1.00 92.56 87 GLN A O 1
ATOM 720 N N . ARG A 1 88 ? -9.308 -7.061 21.653 1.00 93.25 88 ARG A N 1
ATOM 721 C CA . ARG A 1 88 ? -9.271 -7.001 23.125 1.00 93.25 88 ARG A CA 1
ATOM 722 C C . ARG A 1 88 ? -10.268 -6.011 23.722 1.00 93.25 88 ARG A C 1
ATOM 724 O O . ARG A 1 88 ? -10.776 -6.257 24.808 1.00 93.25 88 ARG A O 1
ATOM 731 N N . LYS A 1 89 ? -10.484 -4.864 23.072 1.00 94.12 89 LYS A N 1
ATOM 732 C CA . LYS A 1 89 ? -11.309 -3.765 23.608 1.00 94.12 89 LYS A CA 1
ATOM 733 C C . LYS A 1 89 ? -12.732 -3.727 23.051 1.00 94.12 89 LYS A C 1
ATOM 735 O O . LYS A 1 89 ? -13.509 -2.878 23.478 1.00 94.12 89 LYS A O 1
ATOM 740 N N . GLY A 1 90 ? -13.044 -4.547 22.052 1.00 93.81 90 GLY A N 1
ATOM 741 C CA . GLY A 1 90 ? -14.280 -4.473 21.271 1.00 93.81 90 GLY A CA 1
ATOM 742 C C . GLY A 1 90 ? -14.333 -3.277 20.316 1.00 93.81 90 GLY A C 1
ATOM 743 O O . GLY A 1 90 ? -14.983 -3.352 19.293 1.00 93.81 90 GLY A O 1
ATOM 744 N N . ARG A 1 91 ? -13.619 -2.178 20.580 1.00 94.44 91 ARG A N 1
ATOM 745 C CA . ARG A 1 91 ? -13.548 -1.020 19.678 1.00 94.44 91 ARG A CA 1
ATOM 746 C C . ARG A 1 91 ? -12.229 -0.269 19.790 1.00 94.44 91 ARG A C 1
ATOM 748 O O . ARG A 1 91 ? -11.593 -0.276 20.846 1.00 94.44 91 ARG A O 1
ATOM 755 N N . VAL A 1 92 ? -11.858 0.451 18.732 1.00 95.56 92 VAL A N 1
ATOM 756 C CA . VAL A 1 92 ? -10.704 1.366 18.722 1.00 95.56 92 VAL A CA 1
ATOM 757 C C . VAL A 1 92 ? -11.066 2.724 18.141 1.00 95.56 92 VAL A C 1
ATOM 759 O O . VAL A 1 92 ? -11.939 2.842 17.286 1.00 95.56 92 VAL A O 1
ATOM 762 N N . THR A 1 93 ? -10.353 3.764 18.561 1.00 95.44 93 THR A N 1
ATOM 763 C CA . THR A 1 93 ? -10.448 5.100 17.955 1.00 95.44 93 THR A CA 1
ATOM 764 C C . THR A 1 93 ? -9.113 5.519 17.351 1.00 95.44 93 THR A C 1
ATOM 766 O O . THR A 1 93 ? -8.048 5.055 17.767 1.00 95.44 93 THR A O 1
ATOM 769 N N . SER A 1 94 ? -9.137 6.453 16.396 1.00 92.56 94 SER A N 1
ATOM 770 C CA . SER A 1 94 ? -7.905 7.019 15.824 1.00 92.56 94 SER A CA 1
ATOM 771 C C . SER A 1 94 ? -7.011 7.661 16.895 1.00 92.56 94 SER A C 1
ATOM 773 O O . SER A 1 94 ? -5.789 7.554 16.819 1.00 92.56 94 SER A O 1
ATOM 775 N N . GLY A 1 95 ? -7.613 8.251 17.936 1.00 92.50 95 GLY A N 1
ATOM 776 C CA . GLY A 1 95 ? -6.907 8.814 19.089 1.00 92.50 95 GLY A CA 1
ATOM 777 C C . GLY A 1 95 ? -6.148 7.780 19.926 1.00 92.50 95 GLY A C 1
ATOM 778 O O . GLY A 1 95 ? -5.137 8.126 20.524 1.00 92.50 95 GLY A O 1
ATOM 779 N N . GLN A 1 96 ? -6.580 6.515 19.934 1.00 93.12 96 GLN A N 1
ATOM 780 C CA . GLN A 1 96 ? -5.859 5.416 20.588 1.00 93.12 96 GLN A CA 1
ATOM 781 C C . GLN A 1 96 ? -4.766 4.834 19.688 1.00 93.12 96 GLN A C 1
ATOM 783 O O . GLN A 1 96 ? -3.663 4.545 20.149 1.00 93.12 96 GLN A O 1
ATOM 788 N N . VAL A 1 97 ? -5.058 4.683 18.394 1.00 93.50 97 VAL A N 1
ATOM 789 C CA . VAL A 1 97 ? -4.128 4.102 17.416 1.00 93.50 97 VAL A CA 1
ATOM 790 C C . VAL A 1 97 ? -2.909 4.995 17.195 1.00 93.50 97 VAL A C 1
ATOM 792 O O . VAL A 1 97 ? -1.780 4.510 17.155 1.00 93.50 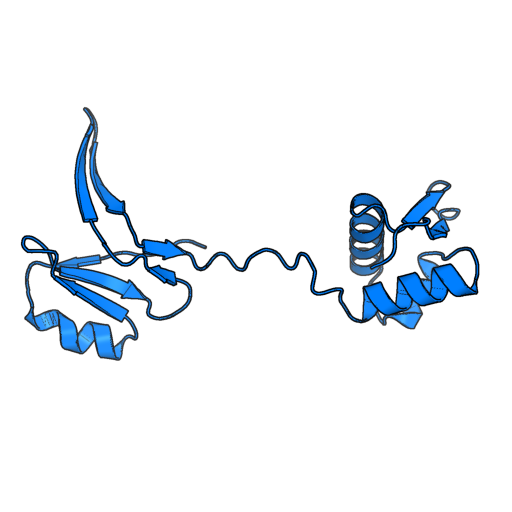97 VAL A O 1
ATOM 795 N N . ARG A 1 98 ? -3.124 6.308 17.085 1.00 93.19 98 ARG A N 1
ATOM 796 C CA . ARG A 1 98 ? -2.080 7.284 16.766 1.00 93.19 98 ARG A CA 1
ATOM 797 C C . ARG A 1 98 ? -0.877 7.248 17.730 1.00 93.19 98 ARG A C 1
ATOM 799 O O . ARG A 1 98 ? 0.240 7.079 17.236 1.00 93.19 98 ARG A O 1
ATOM 806 N N . PRO A 1 99 ? -1.047 7.362 19.066 1.00 92.44 99 PRO A N 1
ATOM 807 C CA . PRO A 1 99 ? 0.073 7.264 20.002 1.00 92.44 99 PRO A CA 1
ATOM 808 C C . PRO A 1 99 ? 0.648 5.845 20.079 1.00 92.44 99 PRO A C 1
ATOM 810 O O . PRO A 1 99 ? 1.862 5.695 20.190 1.00 92.44 99 PRO A O 1
ATOM 813 N N . MET A 1 100 ? -0.190 4.808 19.965 1.00 92.12 100 MET A N 1
ATOM 814 C CA . MET A 1 100 ? 0.253 3.411 20.037 1.00 92.12 100 MET A CA 1
ATOM 815 C C . MET A 1 100 ? 1.226 3.056 18.907 1.00 92.12 100 MET A C 1
ATOM 817 O O . MET A 1 100 ? 2.263 2.443 19.147 1.00 92.12 100 MET A O 1
ATOM 821 N N . CYS A 1 101 ? 0.901 3.454 17.677 1.00 88.25 101 CYS A N 1
ATOM 822 C CA . CYS A 1 101 ? 1.701 3.149 16.494 1.00 88.25 101 CYS A CA 1
ATOM 823 C C . CYS A 1 101 ? 2.723 4.245 16.154 1.00 88.25 101 CYS A C 1
ATOM 825 O O . CYS A 1 101 ? 3.444 4.103 15.172 1.00 88.25 101 CYS A O 1
ATOM 827 N N . ARG A 1 102 ? 2.789 5.334 16.938 1.00 89.81 102 ARG A N 1
ATOM 828 C CA . ARG A 1 102 ? 3.639 6.513 16.676 1.00 89.81 102 ARG A CA 1
ATOM 829 C C . ARG A 1 102 ? 3.458 7.070 15.253 1.00 89.81 102 ARG A C 1
ATOM 831 O O . ARG A 1 102 ? 4.422 7.430 14.585 1.00 89.81 102 ARG A O 1
ATOM 838 N N . LEU A 1 103 ? 2.209 7.132 14.791 1.00 88.50 103 LEU A N 1
ATOM 839 C CA . LEU A 1 103 ? 1.851 7.586 13.445 1.00 88.50 103 LEU A CA 1
ATOM 840 C C . LEU A 1 103 ? 1.379 9.046 13.446 1.00 88.50 103 LEU A C 1
ATOM 842 O O . LEU A 1 103 ? 0.883 9.581 14.441 1.00 88.50 103 LEU A O 1
ATOM 846 N N . THR A 1 104 ? 1.466 9.700 12.290 1.00 89.38 104 THR A N 1
ATOM 847 C CA . THR A 1 104 ? 0.783 10.984 12.063 1.00 89.38 104 THR A CA 1
ATOM 848 C C . THR A 1 104 ? -0.734 10.783 11.933 1.00 89.38 104 THR A C 1
ATOM 850 O O . THR A 1 104 ? -1.208 9.666 11.700 1.00 89.38 104 THR A O 1
ATOM 853 N N . SER A 1 105 ? -1.527 11.860 12.044 1.00 88.31 105 SER A N 1
ATOM 854 C CA . SER A 1 105 ? -2.986 11.788 11.836 1.00 88.31 105 SER A CA 1
ATOM 855 C C . SER A 1 105 ? -3.338 11.196 10.475 1.00 88.31 105 SER A C 1
ATOM 857 O O . SER A 1 105 ? -4.182 10.312 10.393 1.00 88.31 105 SER A O 1
ATOM 859 N N . ARG A 1 106 ? -2.660 11.661 9.418 1.00 88.69 106 ARG A N 1
ATOM 860 C CA . ARG A 1 106 ? -2.911 11.227 8.042 1.00 88.69 106 ARG A CA 1
ATOM 861 C C . ARG A 1 106 ? -2.598 9.746 7.863 1.00 88.69 106 ARG A C 1
ATOM 863 O O . ARG A 1 106 ? -3.465 8.998 7.437 1.00 88.69 106 ARG A O 1
ATOM 870 N N . GLN A 1 107 ? -1.416 9.308 8.299 1.00 88.12 107 GLN A N 1
ATOM 871 C CA . GLN A 1 107 ? -1.033 7.893 8.241 1.00 88.12 107 GLN A CA 1
ATOM 872 C C . GLN A 1 107 ? -2.000 6.997 9.021 1.00 88.12 107 GLN A C 1
ATOM 874 O O . GLN A 1 107 ? -2.313 5.900 8.572 1.00 88.12 107 GLN A O 1
ATOM 879 N N . THR A 1 108 ? -2.485 7.464 10.175 1.00 92.12 108 THR A N 1
ATOM 880 C CA . THR A 1 108 ? -3.458 6.724 10.989 1.00 92.12 108 THR A CA 1
ATOM 881 C C . THR A 1 108 ? -4.785 6.559 10.252 1.00 92.12 108 THR A C 1
ATOM 883 O O . THR A 1 108 ? -5.316 5.452 10.197 1.00 92.12 108 THR A O 1
ATOM 886 N N . THR A 1 109 ? -5.308 7.638 9.663 1.00 91.44 109 THR A N 1
ATOM 887 C CA . THR A 1 109 ? -6.543 7.601 8.868 1.00 91.44 109 THR A CA 1
ATOM 888 C C . THR A 1 109 ? -6.395 6.685 7.660 1.00 91.44 109 THR A C 1
ATOM 890 O O . THR A 1 109 ? -7.244 5.822 7.459 1.00 91.44 109 THR A O 1
ATOM 893 N N . ASP A 1 110 ? -5.301 6.811 6.908 1.00 90.00 110 ASP A N 1
ATOM 894 C CA . ASP A 1 110 ? -5.044 5.985 5.726 1.00 90.00 110 ASP A CA 1
ATOM 895 C C . ASP A 1 110 ? -4.925 4.499 6.095 1.00 90.00 110 ASP A C 1
ATOM 897 O O . ASP A 1 110 ? -5.416 3.632 5.375 1.00 90.00 110 ASP A O 1
ATOM 901 N N . LEU A 1 111 ? -4.284 4.188 7.227 1.00 91.00 111 LEU A N 1
ATOM 902 C CA . LEU A 1 111 ? -4.146 2.816 7.705 1.00 91.00 111 LEU A CA 1
ATOM 903 C C . LEU A 1 111 ? -5.497 2.238 8.140 1.00 91.00 111 LEU A C 1
ATOM 905 O O . LEU A 1 111 ? -5.849 1.144 7.715 1.00 91.00 111 LEU A O 1
ATOM 909 N N . LEU A 1 112 ? -6.280 2.973 8.934 1.00 92.94 112 LEU A N 1
ATOM 910 C CA . LEU A 1 112 ? -7.619 2.543 9.351 1.00 92.94 112 LEU A CA 1
ATOM 911 C C . LEU A 1 112 ? -8.564 2.370 8.157 1.00 92.94 112 LEU A C 1
ATOM 913 O O . LEU A 1 112 ? -9.326 1.405 8.124 1.00 92.94 112 LEU A O 1
ATOM 917 N N . HIS A 1 113 ? -8.468 3.248 7.157 1.00 91.75 113 HIS A N 1
ATOM 918 C CA . HIS A 1 113 ? -9.216 3.130 5.908 1.00 91.75 113 HIS A CA 1
ATOM 919 C C . HIS A 1 113 ? -8.896 1.820 5.190 1.00 91.75 113 HIS A C 1
ATOM 921 O O . HIS A 1 113 ? -9.803 1.040 4.929 1.00 91.75 113 HIS A O 1
ATOM 927 N N . ARG A 1 114 ? -7.609 1.508 4.984 1.00 89.25 114 ARG A N 1
ATOM 928 C CA . ARG A 1 114 ? -7.186 0.245 4.354 1.00 89.25 114 ARG A CA 1
ATOM 929 C C . ARG A 1 114 ? -7.646 -0.989 5.127 1.00 89.25 114 ARG A C 1
ATOM 931 O O . ARG A 1 114 ? -8.022 -1.987 4.523 1.00 89.25 114 ARG A O 1
ATOM 938 N N . ILE A 1 115 ? -7.603 -0.947 6.461 1.00 91.12 115 ILE A N 1
ATOM 939 C CA . ILE A 1 115 ? -8.063 -2.060 7.306 1.00 91.12 115 ILE A CA 1
ATOM 940 C C . ILE A 1 115 ? -9.584 -2.258 7.160 1.00 91.12 115 ILE A C 1
ATOM 942 O O . ILE A 1 115 ? -10.054 -3.398 7.131 1.00 91.12 115 ILE A O 1
ATOM 946 N N . THR A 1 116 ? -10.327 -1.156 7.024 1.00 92.94 116 THR A N 1
ATOM 947 C CA . THR A 1 116 ? -11.781 -1.149 6.802 1.00 92.94 116 THR A CA 1
ATOM 948 C C . THR A 1 116 ? -12.132 -1.662 5.402 1.00 92.94 116 THR A C 1
ATOM 950 O O . THR A 1 116 ? -12.937 -2.576 5.275 1.00 92.94 116 THR A O 1
ATOM 953 N N . GLU A 1 117 ? -11.466 -1.172 4.350 1.00 90.06 117 GLU A N 1
ATOM 954 C CA . GLU A 1 117 ? -11.620 -1.671 2.970 1.00 90.06 117 GLU A CA 1
ATOM 955 C C . GLU A 1 117 ? -11.249 -3.153 2.847 1.00 90.06 117 GLU A C 1
ATOM 957 O O . GLU A 1 117 ? -11.873 -3.908 2.105 1.00 90.06 117 GLU A O 1
ATOM 962 N N . GLY A 1 118 ? -10.250 -3.597 3.615 1.00 86.81 118 GLY A N 1
ATOM 963 C CA . GLY A 1 118 ? -9.881 -5.005 3.725 1.00 86.81 118 GLY A CA 1
ATOM 964 C C . GLY A 1 118 ? -10.925 -5.873 4.439 1.00 86.81 118 GLY A C 1
ATOM 965 O O . GLY A 1 118 ? -10.797 -7.101 4.420 1.00 86.81 118 GLY A O 1
ATOM 966 N N . GLY A 1 119 ? -11.944 -5.265 5.053 1.00 90.06 119 GLY A N 1
ATOM 967 C CA . GLY A 1 119 ? -13.024 -5.931 5.776 1.00 90.06 119 GLY A CA 1
ATOM 968 C C . GLY A 1 119 ? -12.595 -6.536 7.110 1.00 90.06 119 GLY A C 1
ATOM 969 O O . GLY A 1 119 ? -13.160 -7.547 7.505 1.00 90.06 119 GLY A O 1
ATOM 970 N N . TYR A 1 120 ? -11.557 -5.997 7.760 1.00 91.50 120 TYR A N 1
ATOM 971 C CA . TYR A 1 120 ? -11.119 -6.457 9.088 1.00 91.50 120 TYR A CA 1
ATOM 972 C C . TYR A 1 120 ? -11.691 -5.601 10.221 1.00 91.50 120 TYR A C 1
ATOM 974 O O . TYR A 1 120 ? -11.861 -6.100 11.334 1.00 91.50 120 TYR A O 1
ATOM 982 N N . LEU A 1 121 ? -11.984 -4.331 9.933 1.00 94.88 121 LEU A N 1
ATOM 983 C CA . LEU A 1 121 ? -12.668 -3.405 10.828 1.00 94.88 121 LEU A CA 1
ATOM 984 C C . LEU A 1 121 ? -13.940 -2.878 10.166 1.00 94.88 121 LEU A C 1
ATOM 986 O O . LEU A 1 121 ? -13.961 -2.671 8.956 1.00 94.88 121 LEU A O 1
ATOM 990 N N . GLU A 1 122 ? -14.945 -2.575 10.975 1.00 95.75 122 GLU A N 1
ATOM 991 C CA . GLU A 1 122 ? -16.107 -1.780 10.584 1.00 95.75 122 GLU A CA 1
ATOM 992 C C . GLU A 1 122 ? -16.003 -0.385 11.190 1.00 95.75 122 GLU A C 1
ATOM 994 O O . GLU A 1 122 ? -15.617 -0.224 12.346 1.00 95.75 122 GLU A O 1
ATOM 999 N N . LYS A 1 123 ? -16.289 0.647 10.392 1.00 96.38 123 LYS A N 1
ATOM 1000 C CA . LYS A 1 123 ? -16.227 2.047 10.819 1.00 96.38 12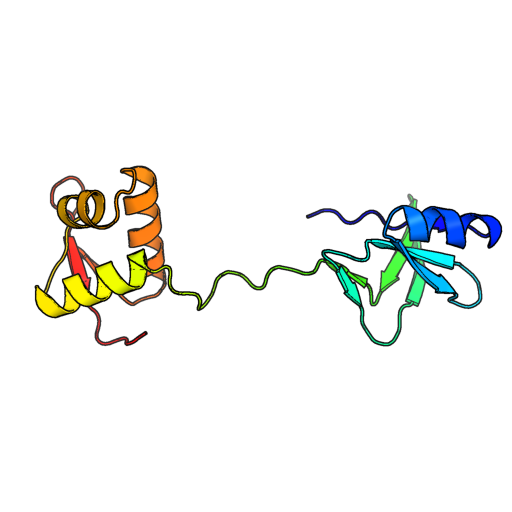3 LYS A CA 1
ATOM 1001 C C . LYS A 1 123 ? -17.604 2.511 11.278 1.00 96.38 123 LYS A C 1
ATOM 1003 O O . LYS A 1 123 ? -18.566 2.434 10.521 1.00 96.38 123 LYS A O 1
ATOM 1008 N N . HIS A 1 124 ? -17.654 3.135 12.448 1.00 95.50 124 HIS A N 1
ATOM 1009 C CA . HIS A 1 124 ? -18.865 3.703 13.025 1.00 95.50 124 HIS A CA 1
ATOM 1010 C C . HIS A 1 124 ? -18.679 5.182 13.362 1.00 95.50 124 HIS A C 1
ATOM 1012 O O . HIS A 1 124 ? -17.613 5.619 13.801 1.00 95.50 124 HIS A O 1
ATOM 1018 N N . GLY A 1 125 ? -19.751 5.955 13.186 1.00 91.38 125 GLY A N 1
ATOM 1019 C CA . GLY A 1 125 ? -19.775 7.389 13.461 1.00 91.38 125 GLY A CA 1
ATOM 1020 C C . GLY A 1 125 ? -19.067 8.247 12.408 1.00 91.38 125 GLY A C 1
ATOM 1021 O O . GLY A 1 125 ? -18.544 7.772 11.396 1.00 91.38 125 GLY A O 1
ATOM 1022 N N . THR A 1 126 ? -19.071 9.556 12.655 1.00 86.44 126 THR A N 1
ATOM 1023 C CA . THR A 1 126 ? -18.492 10.571 11.770 1.00 86.44 126 THR A CA 1
ATOM 1024 C C . THR A 1 126 ? -17.656 11.577 12.568 1.00 86.44 126 THR A C 1
ATOM 1026 O O . THR A 1 126 ? -17.893 11.846 13.749 1.00 86.44 126 THR A O 1
ATOM 1029 N N . GLY A 1 127 ? -16.611 12.122 11.938 1.00 83.44 127 GLY A N 1
ATOM 1030 C CA . GLY A 1 127 ? -15.746 13.140 12.543 1.00 83.44 127 GLY A CA 1
ATOM 1031 C C . GLY A 1 127 ? -15.059 12.685 13.839 1.00 83.44 127 GLY A C 1
ATOM 1032 O O . GLY A 1 127 ? -14.450 11.614 13.891 1.00 83.44 127 GLY A O 1
ATOM 1033 N N . ARG A 1 128 ? -15.143 13.510 14.894 1.00 78.50 128 ARG A N 1
ATOM 1034 C CA . ARG A 1 128 ? -14.495 13.258 16.201 1.00 78.50 128 ARG A CA 1
ATOM 1035 C C . ARG A 1 128 ? -15.072 12.057 16.959 1.00 78.50 128 ARG A C 1
ATOM 1037 O O . ARG A 1 128 ? -14.386 11.527 17.824 1.00 78.50 128 ARG A O 1
ATOM 1044 N N . GLY A 1 129 ? -16.286 11.618 16.621 1.00 86.56 129 GLY A N 1
ATOM 1045 C CA . GLY A 1 129 ? -16.931 10.443 17.211 1.00 86.56 129 GLY A CA 1
ATOM 1046 C C . GLY A 1 129 ? -16.647 9.138 16.468 1.00 86.56 129 GLY A C 1
ATOM 1047 O O . GLY A 1 129 ? -17.314 8.148 16.737 1.00 86.56 129 GLY A O 1
ATOM 1048 N N . THR A 1 130 ? -15.708 9.126 15.515 1.00 94.56 130 THR A N 1
ATOM 1049 C CA . THR A 1 130 ? -15.424 7.929 14.714 1.00 94.56 130 THR A CA 1
ATOM 1050 C C . THR A 1 130 ? -14.712 6.858 15.544 1.00 94.56 130 THR A C 1
ATOM 1052 O O . THR A 1 130 ? -13.655 7.113 16.133 1.00 94.56 130 THR A O 1
ATOM 1055 N N . TRP A 1 131 ? -15.241 5.639 15.524 1.00 95.62 131 TRP A N 1
ATOM 1056 C CA . TRP A 1 131 ? -14.640 4.455 16.134 1.00 95.62 131 TRP A CA 1
ATOM 1057 C C . TRP A 1 131 ? -14.743 3.249 15.195 1.00 95.62 131 TRP A C 1
ATOM 1059 O O . TRP A 1 131 ? -15.438 3.305 14.183 1.00 95.62 131 TRP A O 1
ATOM 1069 N N . TYR A 1 132 ? -13.992 2.193 15.497 1.00 96.56 132 TYR A N 1
ATOM 1070 C CA . TYR A 1 132 ? -13.870 1.017 14.642 1.00 96.56 132 TYR A CA 1
ATOM 1071 C C . TYR A 1 132 ? -14.026 -0.274 15.450 1.00 96.56 132 TYR A C 1
ATOM 1073 O O . TYR A 1 132 ? -13.396 -0.400 16.502 1.00 96.56 132 TYR A O 1
ATOM 1081 N N . GLU A 1 133 ? -14.822 -1.216 14.950 1.00 96.69 133 GLU A N 1
ATOM 1082 C CA . GLU A 1 133 ? -15.116 -2.522 15.563 1.00 96.69 133 GLU A CA 1
ATOM 1083 C C . GLU A 1 133 ? -14.396 -3.654 14.811 1.00 96.69 133 GLU A C 1
ATOM 1085 O O . GLU A 1 133 ? -14.306 -3.582 13.583 1.00 96.69 133 GLU A O 1
ATOM 1090 N N . PRO A 1 134 ? -13.841 -4.687 15.478 1.00 95.19 134 PRO A N 1
ATOM 1091 C CA . PRO A 1 134 ? -13.307 -5.851 14.784 1.00 95.19 134 PRO A CA 1
ATOM 1092 C C . PRO A 1 134 ? -14.428 -6.686 14.163 1.00 95.19 134 PRO A C 1
ATOM 1094 O O . PRO A 1 134 ? -15.402 -7.042 14.816 1.00 95.19 134 PRO A O 1
ATOM 1097 N N . THR A 1 135 ? -14.235 -7.073 12.908 1.00 93.38 135 THR A N 1
ATOM 1098 C CA . THR A 1 135 ? -15.106 -8.051 12.241 1.00 93.38 135 THR A CA 1
ATOM 1099 C C . THR A 1 135 ? -14.750 -9.484 12.658 1.00 93.38 135 THR A C 1
ATOM 1101 O O . THR A 1 135 ? -13.699 -9.744 13.253 1.00 93.38 135 THR A O 1
ATOM 1104 N N . SER A 1 136 ? -15.569 -10.462 12.260 1.00 85.81 136 SER A N 1
ATOM 1105 C CA . SER A 1 136 ? -15.237 -11.891 12.400 1.00 85.81 136 SER A CA 1
ATOM 1106 C C . SER A 1 136 ? -14.088 -12.352 11.487 1.00 85.81 136 SER A C 1
ATOM 1108 O O . SER A 1 136 ? -13.614 -13.485 11.612 1.00 85.81 136 SER A O 1
ATOM 1110 N N . LYS A 1 137 ? -13.627 -11.501 10.560 1.00 80.19 137 LYS A N 1
ATOM 1111 C CA . LYS A 1 137 ? -12.564 -11.825 9.610 1.00 80.19 137 LYS A CA 1
ATOM 1112 C C . LYS A 1 137 ? -11.209 -11.840 10.316 1.00 80.19 137 LYS A C 1
ATOM 1114 O O . LYS A 1 137 ? -10.743 -10.830 10.844 1.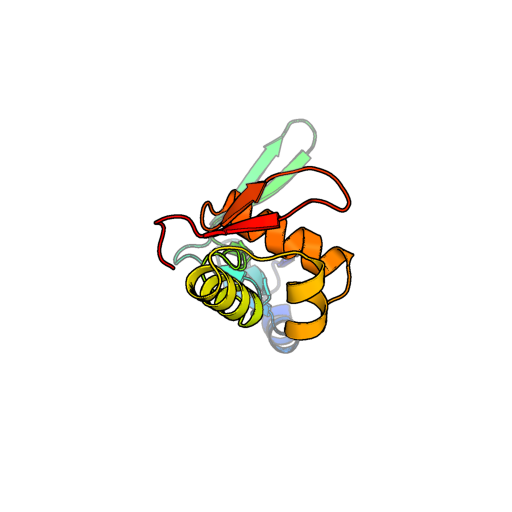00 80.19 137 LYS A O 1
ATOM 1119 N N . LYS A 1 138 ? -10.549 -12.997 10.301 1.00 72.25 138 LYS A N 1
ATOM 1120 C CA . LYS A 1 138 ? -9.185 -13.155 10.822 1.00 72.25 138 LYS A CA 1
ATOM 1121 C C . LYS A 1 138 ? -8.152 -12.766 9.758 1.00 72.25 138 LYS A C 1
ATOM 1123 O O . LYS A 1 138 ? -8.430 -12.882 8.563 1.00 72.25 138 LYS A O 1
ATOM 1128 N N . LEU A 1 139 ? -6.997 -12.270 10.219 1.00 65.56 139 LEU A N 1
ATOM 1129 C CA . LEU A 1 139 ? -5.794 -12.105 9.393 1.00 65.56 139 LEU A CA 1
ATOM 1130 C C . LEU A 1 139 ? -5.341 -13.447 8.812 1.00 65.56 139 LEU A C 1
ATOM 1132 O O . LEU A 1 139 ? -5.365 -14.430 9.586 1.00 65.56 139 LEU A O 1
#

Sequence (139 aa):
MEISVGFTDKETKSEEMERKGYLWMNTGDHLVYWPSKGVVTEKEIQVNYEIKPWLSTFVVKGIKPKVRKNQGRDYTREMKAILQLAQRKGRVTSGQVRPMCRLTSRQTTDLLHRITEGGYLEKHGTGRGTWYEPTSKKL